Protein AF-A0A8J2L4U0-F1 (afdb_monomer_lite)

Structure (mmCIF, N/CA/C/O backbone):
data_AF-A0A8J2L4U0-F1
#
_entry.id   AF-A0A8J2L4U0-F1
#
loop_
_atom_site.group_PDB
_atom_site.id
_atom_site.type_symbol
_atom_site.label_atom_id
_atom_site.label_alt_id
_atom_site.label_comp_id
_atom_site.label_asym_id
_atom_site.label_entity_id
_atom_site.label_seq_id
_atom_site.pdbx_PDB_ins_code
_atom_site.Cartn_x
_atom_site.Cartn_y
_atom_site.Cartn_z
_atom_site.occupancy
_atom_site.B_iso_or_equiv
_atom_site.auth_seq_id
_atom_site.auth_comp_id
_atom_site.auth_asym_id
_atom_site.auth_atom_id
_atom_site.pdbx_PDB_model_num
ATOM 1 N N . GLY A 1 1 ? 12.980 10.243 11.362 1.00 53.59 1 GLY A N 1
ATOM 2 C CA . GLY A 1 1 ? 12.742 10.266 9.908 1.00 53.59 1 GLY A CA 1
ATOM 3 C C . GLY A 1 1 ? 11.278 9.992 9.631 1.00 53.59 1 GLY A C 1
ATOM 4 O O . GLY A 1 1 ? 10.708 9.168 10.339 1.00 53.59 1 GLY A O 1
ATOM 5 N N . ALA A 1 2 ? 10.698 10.686 8.652 1.00 70.56 2 ALA A N 1
ATOM 6 C CA . ALA A 1 2 ? 9.299 10.578 8.223 1.00 70.56 2 ALA A CA 1
ATOM 7 C C . ALA A 1 2 ? 9.189 9.925 6.823 1.00 70.56 2 ALA A C 1
ATOM 9 O O . ALA A 1 2 ? 10.188 9.426 6.291 1.00 70.56 2 ALA A O 1
ATOM 10 N N . GLY A 1 3 ? 7.989 9.905 6.233 1.00 78.38 3 GLY A N 1
ATOM 11 C CA . GLY A 1 3 ? 7.747 9.362 4.890 1.00 78.38 3 GLY A CA 1
ATOM 12 C C . GLY A 1 3 ? 8.095 7.873 4.785 1.00 78.38 3 GLY A C 1
ATOM 13 O O . GLY A 1 3 ? 7.817 7.099 5.697 1.00 78.38 3 GLY A O 1
ATOM 14 N N . SER A 1 4 ? 8.776 7.461 3.711 1.00 69.12 4 SER A N 1
ATOM 15 C CA . SER A 1 4 ? 9.200 6.061 3.527 1.00 69.12 4 SER A CA 1
ATOM 16 C C . SER A 1 4 ? 10.113 5.552 4.648 1.00 69.12 4 SER A C 1
ATOM 18 O O . SER A 1 4 ? 10.064 4.375 4.983 1.00 69.12 4 SER A O 1
ATOM 20 N N . GLY A 1 5 ? 10.882 6.432 5.303 1.00 69.06 5 GLY A N 1
ATOM 21 C CA . GLY A 1 5 ? 11.717 6.079 6.457 1.00 69.06 5 GLY A CA 1
ATOM 22 C C . GLY A 1 5 ? 10.929 5.595 7.680 1.00 69.06 5 GLY A C 1
ATOM 23 O O . GLY A 1 5 ? 11.481 4.869 8.509 1.00 69.06 5 GLY A O 1
ATOM 24 N N . LEU A 1 6 ? 9.648 5.964 7.790 1.00 79.12 6 LEU A N 1
ATOM 25 C CA . LEU A 1 6 ? 8.764 5.495 8.856 1.00 79.12 6 LEU A CA 1
ATOM 26 C C . LEU A 1 6 ? 8.414 4.012 8.698 1.00 79.12 6 LEU A C 1
ATOM 28 O O . LEU A 1 6 ? 8.267 3.313 9.699 1.00 79.12 6 LEU A O 1
ATOM 32 N N . MET A 1 7 ? 8.339 3.519 7.460 1.00 71.31 7 MET A N 1
ATOM 33 C CA . MET A 1 7 ? 7.907 2.153 7.165 1.00 71.31 7 MET A CA 1
ATOM 34 C C . MET A 1 7 ? 8.850 1.092 7.762 1.00 71.31 7 MET A C 1
ATOM 36 O O . MET A 1 7 ? 8.392 0.042 8.196 1.00 71.31 7 MET A O 1
ATOM 40 N N . ASN A 1 8 ? 10.151 1.388 7.893 1.00 77.25 8 ASN A N 1
ATOM 41 C CA . ASN A 1 8 ? 11.112 0.493 8.558 1.00 77.25 8 ASN A CA 1
ATOM 42 C C . ASN A 1 8 ? 10.929 0.413 10.083 1.00 77.25 8 ASN A C 1
ATOM 44 O O . ASN A 1 8 ? 11.531 -0.433 10.738 1.00 77.25 8 ASN A O 1
ATOM 48 N N . ARG A 1 9 ? 10.129 1.301 10.682 1.00 85.25 9 ARG A N 1
ATOM 49 C CA . ARG A 1 9 ? 9.855 1.324 12.122 1.00 85.25 9 ARG A CA 1
ATOM 50 C C . ARG A 1 9 ? 8.424 0.865 12.368 1.00 85.25 9 ARG A C 1
ATOM 52 O O . ARG A 1 9 ? 7.596 1.660 12.806 1.00 85.25 9 ARG A O 1
ATOM 59 N N . LYS A 1 10 ? 8.156 -0.422 12.117 1.00 84.00 10 LYS A N 1
ATOM 60 C CA . LYS A 1 10 ? 6.813 -1.034 12.161 1.00 84.00 10 LYS A CA 1
ATOM 61 C C . LYS A 1 10 ? 5.978 -0.580 13.364 1.00 84.00 10 LYS A C 1
ATOM 63 O O . LYS A 1 10 ? 4.888 -0.065 13.167 1.00 84.00 10 LYS A O 1
ATOM 68 N N . LYS A 1 11 ? 6.519 -0.644 14.587 1.00 89.56 11 LYS A N 1
ATOM 69 C CA . LYS A 1 11 ? 5.809 -0.184 15.798 1.00 89.56 11 LYS A CA 1
ATOM 70 C C . LYS A 1 11 ? 5.388 1.291 15.720 1.00 89.56 11 LYS A C 1
ATOM 72 O O . LYS A 1 11 ? 4.242 1.608 15.998 1.00 89.56 11 LYS A O 1
ATOM 77 N N . LYS A 1 12 ? 6.284 2.189 15.287 1.00 91.38 12 LYS A N 1
ATOM 78 C CA . LYS A 1 12 ? 5.972 3.625 15.153 1.00 91.38 12 LYS A CA 1
ATOM 79 C C . LYS A 1 12 ? 4.930 3.886 14.067 1.00 91.38 12 LYS A C 1
ATOM 81 O O . LYS A 1 12 ? 4.046 4.709 14.273 1.00 91.38 12 LYS A O 1
ATOM 86 N N . PHE A 1 13 ? 5.032 3.187 12.937 1.00 91.88 13 PHE A N 1
ATOM 87 C CA . PHE A 1 13 ? 4.027 3.245 11.876 1.00 91.88 13 PHE A CA 1
ATOM 88 C C . PHE A 1 13 ? 2.651 2.813 12.399 1.00 91.88 13 PHE A C 1
ATOM 90 O O . PHE A 1 13 ? 1.674 3.537 12.237 1.00 91.88 13 PHE A O 1
ATOM 97 N N . GLN A 1 14 ? 2.593 1.678 13.097 1.00 93.62 14 GLN A N 1
ATOM 98 C CA . GLN A 1 14 ? 1.354 1.138 13.650 1.00 93.62 14 GLN A CA 1
ATOM 99 C C . GLN A 1 14 ? 0.717 2.074 14.680 1.00 93.62 14 GLN A C 1
ATOM 101 O O . GLN A 1 14 ? -0.489 2.305 14.627 1.00 93.62 14 GLN A O 1
ATOM 106 N N . THR A 1 15 ? 1.515 2.647 15.586 1.00 95.56 15 THR A N 1
ATOM 107 C CA . THR A 1 15 ? 1.031 3.648 16.545 1.00 95.56 15 THR A CA 1
ATOM 108 C C . THR A 1 15 ? 0.456 4.865 15.827 1.00 95.56 15 THR A C 1
ATOM 110 O O . THR A 1 15 ? -0.667 5.250 16.123 1.00 95.56 15 THR A O 1
ATOM 113 N N . MET A 1 16 ? 1.172 5.429 14.845 1.00 95.25 16 MET A N 1
ATOM 114 C CA . MET A 1 16 ? 0.684 6.585 14.085 1.00 95.25 16 MET A CA 1
ATOM 115 C C . MET A 1 16 ? -0.655 6.292 13.411 1.00 95.25 16 MET A C 1
ATOM 117 O O . MET A 1 16 ? -1.587 7.072 13.564 1.00 95.25 16 MET A O 1
ATOM 121 N N . VAL A 1 17 ? -0.754 5.186 12.671 1.00 96.31 17 VAL A N 1
ATOM 122 C CA . VAL A 1 17 ? -1.977 4.837 11.936 1.00 96.31 17 VAL A CA 1
ATOM 123 C C . VAL A 1 17 ? -3.159 4.690 12.891 1.00 96.31 17 VAL A C 1
ATOM 125 O O . VAL A 1 17 ? -4.215 5.254 12.621 1.00 96.31 17 VAL A O 1
ATOM 128 N N . LYS A 1 18 ? -2.984 4.015 14.035 1.00 97.25 18 LYS A N 1
ATOM 129 C CA . LYS A 1 18 ? -4.049 3.878 15.042 1.00 97.25 18 LYS A CA 1
ATOM 130 C C . LYS A 1 18 ? -4.475 5.226 15.617 1.00 97.25 18 LYS A C 1
ATOM 132 O O . LYS A 1 18 ? -5.665 5.520 15.664 1.00 97.25 18 LYS A O 1
ATOM 137 N N . THR A 1 19 ? -3.512 6.050 16.029 1.00 97.44 19 THR A N 1
ATOM 138 C CA . THR A 1 19 ? -3.794 7.369 16.608 1.00 97.44 19 THR A CA 1
ATOM 139 C C . THR A 1 19 ? -4.499 8.277 15.604 1.00 97.44 19 THR A C 1
ATOM 141 O O . THR A 1 19 ? -5.509 8.886 15.943 1.00 97.44 19 THR A O 1
ATOM 144 N N . MET A 1 20 ? -4.012 8.331 14.362 1.00 97.62 20 MET A N 1
ATOM 145 C CA . MET A 1 20 ? -4.602 9.167 13.317 1.00 97.62 20 MET A CA 1
ATOM 146 C C . MET A 1 20 ? -5.990 8.687 12.917 1.00 97.62 20 MET A C 1
ATOM 148 O O . MET A 1 20 ? -6.883 9.511 12.770 1.00 97.62 20 MET A O 1
ATOM 152 N N . THR A 1 21 ? -6.196 7.375 12.788 1.00 97.38 21 THR A N 1
ATOM 153 C CA . THR A 1 21 ? -7.515 6.842 12.429 1.00 97.38 21 THR A CA 1
ATOM 154 C C . THR A 1 21 ? -8.543 7.135 13.520 1.00 97.38 21 THR A C 1
ATOM 156 O O . THR A 1 21 ? -9.636 7.596 13.212 1.00 97.38 21 THR A O 1
ATOM 159 N N . SER A 1 22 ? -8.175 6.970 14.796 1.00 97.31 22 SER A N 1
ATOM 160 C CA . SER A 1 22 ? -9.046 7.318 15.928 1.00 97.31 22 SER A CA 1
ATOM 161 C C . SER A 1 22 ? -9.386 8.813 15.960 1.00 97.31 22 SER A C 1
ATOM 163 O O . SER A 1 22 ? -10.555 9.191 16.019 1.00 97.31 22 SER A O 1
ATOM 165 N N . TYR A 1 23 ? -8.372 9.676 15.840 1.00 98.00 23 TYR A N 1
ATOM 166 C CA . TYR A 1 23 ? -8.571 11.124 15.860 1.00 98.00 23 TYR A CA 1
ATOM 167 C C . TYR A 1 23 ? -9.434 11.604 14.688 1.00 98.00 23 TYR A C 1
ATOM 169 O O . TYR A 1 23 ? -10.422 12.302 14.895 1.00 98.00 23 TYR A O 1
ATOM 177 N N . MET A 1 24 ? -9.116 11.188 13.462 1.00 98.00 24 MET A N 1
ATOM 178 C CA . MET A 1 24 ? -9.889 11.565 12.276 1.00 98.00 24 MET A CA 1
ATOM 179 C C . MET A 1 24 ? -11.314 11.002 12.326 1.00 98.00 24 MET A C 1
ATOM 181 O O . MET A 1 24 ? -12.258 11.710 11.977 1.00 98.00 24 MET A O 1
ATOM 185 N N . GLY A 1 25 ? -11.481 9.787 12.860 1.00 96.50 25 GLY A N 1
ATOM 186 C CA . GLY A 1 25 ? -12.782 9.183 13.136 1.00 96.50 25 GLY A CA 1
ATOM 187 C C . GLY A 1 25 ? -13.630 10.016 14.100 1.00 96.50 25 GLY A C 1
ATOM 188 O O . GLY A 1 25 ? -14.797 10.261 13.810 1.00 96.50 25 GLY A O 1
ATOM 189 N N . SER A 1 26 ? -13.043 10.549 15.180 1.00 97.25 26 SER A N 1
ATOM 190 C CA . SER A 1 26 ? -13.752 11.458 16.103 1.00 97.25 26 SER A CA 1
ATOM 191 C C . SER A 1 26 ? -14.200 12.773 15.453 1.00 97.25 26 SER A C 1
ATOM 193 O O . SER A 1 26 ? -15.127 13.417 15.934 1.00 97.25 26 SER A O 1
ATOM 195 N N . LEU A 1 27 ? -13.568 13.155 14.340 1.00 97.06 27 LEU A N 1
ATOM 196 C CA . LEU A 1 27 ? -13.929 14.322 13.538 1.00 97.06 27 LEU A CA 1
ATOM 197 C C . LEU A 1 27 ? -14.857 13.975 12.362 1.00 97.06 27 LEU A C 1
ATOM 199 O O . LEU A 1 27 ? -15.176 14.863 11.572 1.00 97.06 27 LEU A O 1
ATOM 203 N N . GLY A 1 28 ? -15.238 12.703 12.194 1.00 95.69 28 GLY A N 1
ATOM 204 C CA . GLY A 1 28 ? -16.017 12.226 11.049 1.00 95.69 28 GLY A CA 1
ATOM 205 C C . GLY A 1 28 ? -15.300 12.378 9.7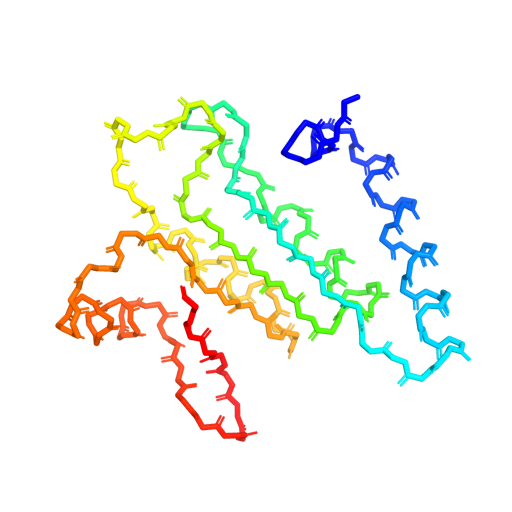02 1.00 95.69 28 GLY A C 1
ATOM 206 O O . GLY A 1 28 ? -15.953 12.472 8.665 1.00 95.69 28 GLY A O 1
ATOM 207 N N . LYS A 1 29 ? -13.962 12.449 9.693 1.00 96.19 29 LYS A N 1
ATOM 208 C CA . LYS A 1 29 ? -13.151 12.656 8.483 1.00 96.19 29 LYS A CA 1
ATOM 209 C C . LYS A 1 29 ? -12.396 11.378 8.100 1.00 96.19 29 LYS A C 1
ATOM 211 O O . LYS A 1 29 ? -11.884 10.695 8.987 1.00 96.19 29 LYS A O 1
ATOM 216 N N . PRO A 1 30 ? -12.252 11.063 6.799 1.00 95.88 30 PRO A N 1
ATOM 217 C CA . PRO A 1 30 ? -11.479 9.906 6.366 1.00 95.88 30 PRO A CA 1
ATOM 218 C C . PRO A 1 30 ? -9.981 10.122 6.597 1.00 95.88 30 PRO A C 1
ATOM 220 O O . PRO A 1 30 ? -9.462 11.234 6.464 1.00 95.88 30 PRO A O 1
ATOM 223 N N . PHE A 1 31 ? -9.270 9.037 6.892 1.00 97.25 31 PHE A N 1
ATOM 224 C CA . PHE A 1 31 ? -7.813 9.022 6.983 1.00 97.25 31 PHE A CA 1
ATOM 225 C C . PHE A 1 31 ? -7.244 8.081 5.925 1.00 97.25 31 PHE A C 1
ATOM 227 O O . PHE A 1 31 ? -7.657 6.928 5.830 1.00 97.25 31 PHE A O 1
ATOM 234 N N . THR A 1 32 ? -6.289 8.562 5.129 1.00 96.19 32 THR A N 1
ATOM 235 C CA . THR A 1 32 ? -5.679 7.793 4.038 1.00 96.19 32 THR A CA 1
ATOM 236 C C . THR A 1 32 ? -4.166 7.693 4.217 1.00 96.19 32 THR A C 1
ATOM 238 O O . THR A 1 32 ? -3.540 8.528 4.873 1.00 96.19 32 THR A O 1
ATOM 241 N N . VAL A 1 33 ? -3.555 6.651 3.649 1.00 95.88 33 VAL A N 1
ATOM 242 C CA . VAL A 1 33 ? -2.114 6.392 3.776 1.00 95.88 33 VAL A CA 1
ATOM 243 C C . VAL A 1 33 ? -1.471 6.258 2.404 1.00 95.88 33 VAL A C 1
ATOM 245 O O . VAL A 1 33 ? -1.777 5.340 1.654 1.00 95.88 33 VAL A O 1
ATOM 248 N N . LYS A 1 34 ? -0.490 7.111 2.097 1.00 94.75 34 LYS A N 1
ATOM 249 C CA . LYS A 1 34 ? 0.362 6.952 0.911 1.00 94.75 34 LYS A CA 1
ATOM 250 C C . LYS A 1 34 ? 1.694 6.307 1.281 1.00 94.75 34 LYS A C 1
ATOM 252 O O . LYS A 1 34 ? 2.393 6.792 2.171 1.00 94.75 34 LYS A O 1
ATOM 257 N N . MET A 1 35 ? 2.087 5.255 0.566 1.00 94.06 35 MET A N 1
ATOM 258 C CA . MET A 1 35 ? 3.358 4.558 0.781 1.00 94.06 35 MET A CA 1
ATOM 259 C C . MET A 1 35 ? 4.047 4.139 -0.526 1.00 94.06 35 MET A C 1
ATOM 261 O O . MET A 1 35 ? 3.512 4.295 -1.621 1.00 94.06 35 MET A O 1
ATOM 265 N N . ARG A 1 36 ? 5.289 3.665 -0.403 1.00 94.75 36 ARG A N 1
ATOM 266 C CA . ARG A 1 36 ? 6.099 3.058 -1.474 1.00 94.75 36 ARG A CA 1
ATOM 267 C C . ARG A 1 36 ? 6.154 1.546 -1.263 1.00 94.75 36 ARG A C 1
ATOM 269 O O . ARG A 1 36 ? 5.867 1.092 -0.161 1.00 94.75 36 ARG A O 1
ATOM 276 N N . THR A 1 37 ? 6.573 0.764 -2.256 1.00 94.19 37 THR A N 1
ATOM 277 C CA . THR A 1 37 ? 6.657 -0.706 -2.108 1.00 94.19 37 THR A CA 1
ATOM 278 C C . THR A 1 37 ? 7.638 -1.152 -1.018 1.00 94.19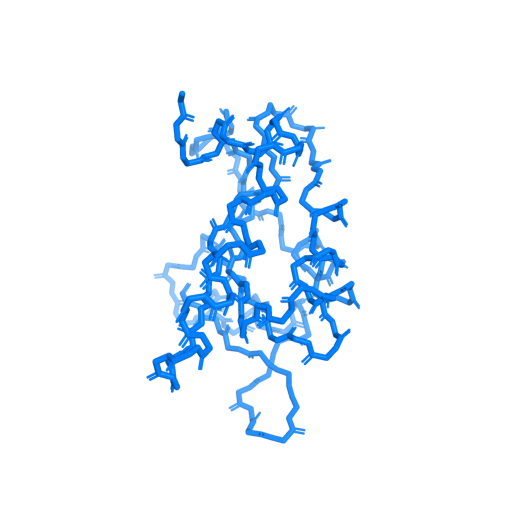 37 THR A C 1
ATOM 280 O O . THR A 1 37 ? 7.433 -2.186 -0.379 1.00 94.19 37 THR A O 1
ATOM 283 N N . GLY A 1 38 ? 8.673 -0.349 -0.762 1.00 92.69 38 GLY A N 1
ATOM 284 C CA . GLY A 1 38 ? 9.682 -0.564 0.270 1.00 92.69 38 GLY A CA 1
ATOM 285 C C . GLY A 1 38 ? 10.691 0.584 0.344 1.00 92.69 38 GLY A C 1
ATOM 286 O O . GLY A 1 38 ? 10.492 1.653 -0.242 1.00 92.69 38 GLY A O 1
ATOM 287 N N . ILE A 1 39 ? 11.801 0.373 1.058 1.00 87.81 39 ILE A N 1
ATOM 288 C CA . ILE A 1 39 ? 12.898 1.354 1.143 1.00 87.81 39 ILE A CA 1
ATOM 289 C C . ILE A 1 39 ? 14.029 0.978 0.194 1.00 87.81 39 ILE A C 1
ATOM 291 O O . ILE A 1 39 ? 14.328 1.754 -0.705 1.00 87.81 39 ILE A O 1
ATOM 295 N N . LYS A 1 40 ? 14.625 -0.202 0.375 1.00 86.94 40 LYS A N 1
ATOM 296 C CA . LYS A 1 40 ? 15.781 -0.646 -0.410 1.00 86.94 40 LYS A CA 1
ATOM 297 C C . LYS A 1 40 ? 15.358 -1.201 -1.764 1.00 86.94 40 LYS A C 1
ATOM 299 O O . LYS A 1 40 ? 14.261 -1.740 -1.885 1.00 86.94 40 LYS A O 1
ATOM 304 N N . ILE A 1 41 ? 16.230 -1.080 -2.765 1.00 83.81 41 ILE A N 1
ATOM 305 C CA . ILE A 1 41 ? 16.053 -1.714 -4.081 1.00 83.81 41 ILE A CA 1
ATOM 306 C C . ILE A 1 41 ? 15.788 -3.213 -3.888 1.00 83.81 41 ILE A C 1
ATOM 308 O O . ILE A 1 41 ? 16.419 -3.848 -3.043 1.00 83.81 41 ILE A O 1
ATOM 312 N N . ASP A 1 42 ? 14.804 -3.730 -4.625 1.00 80.88 42 ASP A N 1
ATOM 313 C CA . ASP A 1 42 ? 14.394 -5.140 -4.655 1.00 80.88 42 ASP A CA 1
ATOM 314 C C . ASP A 1 42 ? 14.010 -5.733 -3.277 1.00 80.88 42 ASP A C 1
ATOM 316 O O . ASP A 1 42 ? 13.979 -6.945 -3.084 1.00 80.88 42 ASP A O 1
ATOM 320 N N . LYS A 1 43 ? 13.668 -4.875 -2.300 1.00 89.94 43 LYS A N 1
ATOM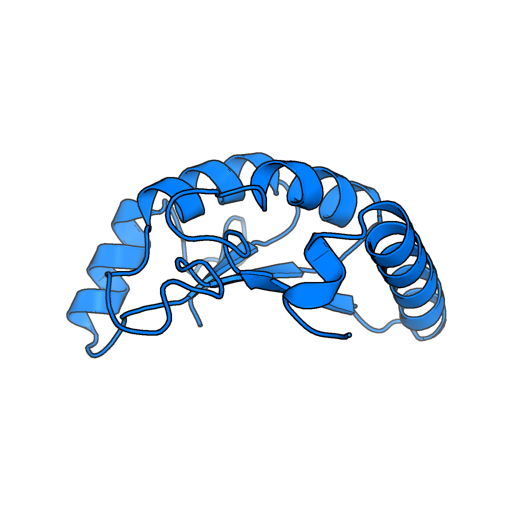 321 C CA . LYS A 1 43 ? 13.147 -5.267 -0.978 1.00 89.94 43 LYS A CA 1
ATOM 322 C C . LYS A 1 43 ? 11.785 -4.636 -0.718 1.00 89.94 43 LYS A C 1
ATOM 324 O O . LYS A 1 43 ? 11.657 -3.656 0.025 1.00 89.94 43 LYS A O 1
ATOM 329 N N . ASN A 1 44 ? 10.769 -5.216 -1.343 1.00 91.81 44 ASN A N 1
ATOM 330 C CA . ASN A 1 44 ? 9.377 -4.843 -1.138 1.00 91.81 44 ASN A CA 1
ATOM 331 C C . ASN A 1 44 ? 8.856 -5.396 0.197 1.00 91.81 44 ASN A C 1
ATOM 333 O O . ASN A 1 44 ? 9.107 -6.547 0.537 1.00 91.81 44 ASN A O 1
ATOM 337 N N . PHE A 1 45 ? 8.118 -4.587 0.955 1.00 93.38 45 PHE A N 1
ATOM 338 C CA . PHE A 1 45 ? 7.490 -5.027 2.207 1.00 93.38 45 PHE A CA 1
ATOM 339 C C . PHE A 1 45 ? 6.148 -4.348 2.516 1.00 93.38 45 PHE A C 1
ATOM 341 O O . PHE A 1 45 ? 5.566 -4.612 3.568 1.00 93.38 45 PHE A O 1
ATOM 348 N N . ALA A 1 46 ? 5.623 -3.504 1.618 1.00 95.12 46 ALA A N 1
ATOM 349 C CA . ALA A 1 46 ? 4.297 -2.893 1.773 1.00 95.12 46 ALA A CA 1
ATOM 350 C C . ALA A 1 46 ? 3.176 -3.922 2.039 1.00 95.12 46 ALA A C 1
ATOM 352 O O . ALA A 1 46 ? 2.307 -3.657 2.867 1.00 95.12 46 ALA A O 1
ATOM 353 N N . HIS A 1 47 ? 3.256 -5.122 1.449 1.00 95.94 47 HIS A N 1
ATOM 354 C CA . HIS A 1 47 ? 2.331 -6.238 1.680 1.00 95.94 47 HIS A CA 1
ATOM 355 C C . HIS A 1 47 ? 2.203 -6.618 3.167 1.00 95.94 47 HIS A C 1
ATOM 357 O O . HIS A 1 47 ? 1.150 -7.055 3.611 1.00 95.94 47 HIS A O 1
ATOM 363 N N . THR A 1 48 ? 3.246 -6.390 3.973 1.00 95.19 48 THR A N 1
ATOM 364 C CA . THR A 1 48 ? 3.231 -6.670 5.422 1.00 95.19 48 THR A CA 1
ATOM 365 C C . THR A 1 48 ? 2.518 -5.600 6.257 1.00 95.19 48 THR A C 1
ATOM 367 O O . THR A 1 48 ? 2.261 -5.819 7.444 1.00 95.19 48 THR A O 1
ATOM 370 N N . LEU A 1 49 ? 2.256 -4.423 5.677 1.00 95.50 49 LEU A N 1
ATOM 371 C CA . LEU A 1 49 ? 1.654 -3.268 6.352 1.00 95.50 49 LEU A CA 1
ATOM 372 C C . LEU A 1 49 ? 0.213 -3.010 5.904 1.00 95.50 49 LEU A C 1
ATOM 374 O O . LEU A 1 49 ? -0.570 -2.488 6.692 1.00 95.50 49 LEU A O 1
ATOM 378 N N . ILE A 1 50 ? -0.138 -3.377 4.672 1.00 96.19 50 ILE A N 1
ATOM 379 C CA . ILE A 1 50 ? -1.463 -3.130 4.089 1.00 96.19 50 ILE A CA 1
ATOM 380 C C . ILE A 1 50 ? -2.606 -3.773 4.893 1.00 96.19 50 ILE A C 1
ATOM 382 O O . ILE A 1 50 ? -3.524 -3.029 5.244 1.00 96.19 50 ILE A O 1
ATOM 386 N N . PRO A 1 51 ? -2.547 -5.066 5.287 1.00 97.06 51 PRO A N 1
ATOM 387 C CA . PRO A 1 51 ? -3.604 -5.666 6.105 1.00 97.06 51 PRO A CA 1
ATOM 388 C C . PRO A 1 51 ? -3.803 -4.919 7.423 1.00 97.06 51 PRO A C 1
ATOM 390 O O . PRO A 1 51 ? -4.921 -4.651 7.838 1.00 97.06 51 PRO A O 1
ATOM 393 N N . PHE A 1 52 ? -2.707 -4.471 8.041 1.00 97.12 52 PHE A N 1
ATOM 394 C CA . PHE A 1 52 ? -2.786 -3.682 9.263 1.00 97.12 52 PHE A CA 1
ATOM 395 C C . PHE A 1 52 ? -3.472 -2.324 9.044 1.00 97.12 52 PHE A C 1
ATOM 397 O O . PHE A 1 52 ? -4.216 -1.882 9.917 1.00 97.12 52 PHE A O 1
ATOM 404 N N . CYS A 1 53 ? -3.223 -1.643 7.919 1.00 97.06 53 CYS A N 1
ATOM 405 C CA . CYS A 1 53 ? -3.922 -0.399 7.584 1.00 97.06 53 CYS A CA 1
ATOM 406 C C . CYS A 1 53 ? -5.430 -0.632 7.452 1.00 97.06 53 CYS A C 1
ATOM 408 O O . CYS A 1 53 ? -6.195 0.090 8.090 1.00 97.06 53 CYS A O 1
ATOM 410 N N . ARG A 1 54 ? -5.828 -1.667 6.701 1.00 96.69 54 ARG A N 1
ATOM 411 C CA . ARG A 1 54 ? -7.227 -2.087 6.555 1.00 96.69 54 ARG A CA 1
ATOM 412 C C . ARG A 1 54 ? -7.868 -2.344 7.916 1.00 96.69 54 ARG A C 1
ATOM 414 O O . ARG A 1 54 ? -8.852 -1.701 8.264 1.00 96.69 54 ARG A O 1
ATOM 421 N N . ASP A 1 55 ? -7.259 -3.217 8.714 1.00 97.50 55 ASP A N 1
ATOM 422 C CA . ASP A 1 55 ? -7.796 -3.637 10.013 1.00 97.50 55 ASP A CA 1
ATOM 423 C C . ASP A 1 55 ? -7.820 -2.487 11.037 1.00 97.50 55 ASP A C 1
ATOM 425 O O . ASP A 1 55 ? -8.559 -2.531 12.016 1.00 97.50 55 ASP A O 1
ATOM 429 N N . SER A 1 56 ? -7.014 -1.441 10.824 1.00 97.12 56 SER A N 1
ATOM 430 C CA . SER A 1 56 ? -7.002 -0.247 11.676 1.00 97.12 56 SER A CA 1
ATOM 431 C C . SER A 1 56 ? -8.068 0.784 11.303 1.00 97.12 56 SER A C 1
ATOM 433 O O . SER A 1 56 ? -8.173 1.779 12.014 1.00 97.12 56 SER A O 1
ATOM 435 N N . GLY A 1 57 ? -8.830 0.578 10.222 1.00 96.25 57 GLY A N 1
ATOM 436 C CA . GLY A 1 57 ? -9.876 1.499 9.762 1.00 96.25 57 GLY A CA 1
ATOM 437 C C . GLY A 1 57 ? -9.378 2.629 8.855 1.00 96.25 57 GLY A C 1
ATOM 438 O O . GLY A 1 57 ? -10.057 3.646 8.716 1.00 96.25 57 GLY A O 1
ATOM 439 N N . VAL A 1 58 ? -8.192 2.487 8.250 1.00 97.62 58 VAL A N 1
ATOM 440 C CA . VAL A 1 58 ? -7.737 3.422 7.211 1.00 97.62 58 VAL A CA 1
ATOM 441 C C . VAL A 1 58 ? -8.754 3.405 6.070 1.00 97.62 58 VAL A C 1
ATOM 443 O O . VAL A 1 58 ? -9.176 2.347 5.618 1.00 97.62 58 VAL A O 1
ATOM 446 N N . SER A 1 59 ? -9.157 4.580 5.596 1.00 96.56 59 SER A N 1
ATOM 447 C CA . SER A 1 59 ? -10.196 4.701 4.574 1.00 96.56 59 SER A CA 1
ATOM 448 C C . SER A 1 59 ? -9.689 4.340 3.180 1.00 96.56 59 SER A C 1
ATOM 450 O O . SER A 1 59 ? -10.476 3.911 2.348 1.00 96.56 59 SER A O 1
ATOM 452 N N . MET A 1 60 ? -8.395 4.554 2.907 1.00 95.56 60 MET A N 1
ATOM 453 C CA . MET A 1 60 ? -7.760 4.240 1.623 1.00 95.56 60 MET A CA 1
ATOM 454 C C . MET A 1 60 ? -6.231 4.212 1.731 1.00 95.56 60 MET A C 1
ATOM 456 O O . MET A 1 60 ? -5.633 5.022 2.447 1.00 95.56 60 MET A O 1
ATOM 460 N N . VAL A 1 61 ? -5.581 3.350 0.951 1.00 95.31 61 VAL A N 1
ATOM 461 C CA . VAL A 1 61 ? -4.131 3.356 0.727 1.00 95.31 61 VAL A CA 1
ATOM 462 C C . VAL A 1 61 ? -3.807 3.839 -0.689 1.00 95.31 61 VAL A C 1
ATOM 464 O O . VAL A 1 61 ? -4.529 3.569 -1.633 1.00 95.31 61 VAL A O 1
ATOM 467 N N . THR A 1 62 ? -2.690 4.534 -0.878 1.00 95.44 62 THR A N 1
ATOM 468 C CA . THR A 1 62 ? -2.097 4.771 -2.202 1.00 95.44 62 THR A CA 1
ATOM 469 C C . THR A 1 62 ? -0.695 4.179 -2.219 1.00 95.44 62 THR A C 1
ATOM 471 O O . THR A 1 62 ? 0.148 4.551 -1.397 1.00 95.44 62 THR A O 1
ATOM 474 N N . LEU A 1 63 ? -0.422 3.271 -3.153 1.00 94.62 63 LEU A N 1
ATOM 475 C CA . LEU A 1 63 ? 0.851 2.574 -3.273 1.00 94.62 63 LEU A CA 1
ATOM 476 C C . LEU A 1 63 ? 1.597 3.032 -4.524 1.00 94.62 63 LEU A C 1
ATOM 478 O O . LEU A 1 63 ? 1.189 2.774 -5.652 1.00 94.62 63 LEU A O 1
ATOM 482 N N . HIS A 1 64 ? 2.738 3.680 -4.315 1.00 94.44 64 HIS A N 1
ATOM 483 C CA . HIS A 1 64 ? 3.665 3.966 -5.397 1.00 94.44 64 HIS A CA 1
ATOM 484 C C . HIS A 1 64 ? 4.512 2.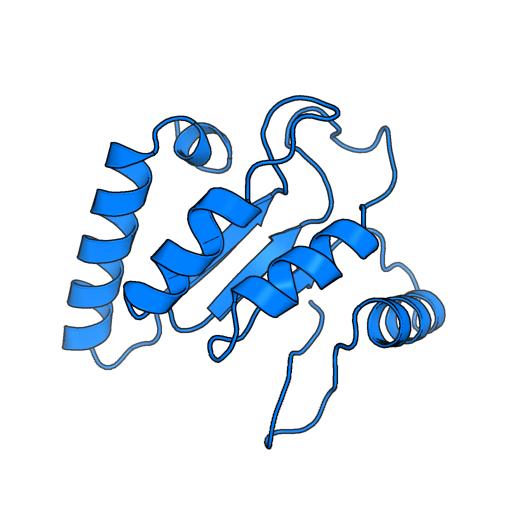725 -5.703 1.00 94.44 64 HIS A C 1
ATOM 486 O O . HIS A 1 64 ? 5.202 2.239 -4.802 1.00 94.44 64 HIS A O 1
ATOM 492 N N . GLY A 1 65 ? 4.514 2.263 -6.957 1.00 93.56 65 GLY A N 1
ATOM 493 C CA . GLY A 1 65 ? 5.111 0.993 -7.408 1.00 93.56 65 GLY A CA 1
ATOM 494 C C . GLY A 1 65 ? 6.640 0.900 -7.359 1.00 93.56 65 GLY A C 1
ATOM 495 O O . GLY A 1 65 ? 7.216 -0.050 -7.878 1.00 93.56 65 GLY A O 1
ATOM 496 N N . ARG A 1 66 ? 7.317 1.865 -6.730 1.00 94.00 66 ARG A N 1
ATOM 497 C CA . ARG A 1 66 ? 8.772 1.871 -6.538 1.00 94.00 66 ARG A CA 1
ATOM 498 C C . ARG A 1 66 ? 9.134 1.917 -5.065 1.00 94.00 66 ARG A C 1
ATOM 500 O O . ARG A 1 66 ? 8.464 2.570 -4.261 1.00 94.00 66 ARG A O 1
ATOM 507 N N . THR A 1 67 ? 10.275 1.333 -4.728 1.00 93.31 67 THR A N 1
ATOM 508 C CA . THR A 1 67 ? 10.933 1.518 -3.438 1.00 93.31 67 THR A CA 1
ATOM 509 C C . THR A 1 67 ? 11.491 2.939 -3.334 1.00 93.31 67 THR A C 1
ATOM 511 O O . THR A 1 67 ? 11.500 3.712 -4.299 1.00 93.31 67 THR A O 1
ATOM 514 N N . LYS A 1 68 ? 11.917 3.353 -2.139 1.00 89.88 68 LYS A N 1
ATOM 515 C CA . LYS A 1 68 ? 12.567 4.659 -1.950 1.00 89.88 68 LYS A CA 1
ATOM 516 C C . LYS A 1 68 ? 13.856 4.763 -2.775 1.00 89.88 68 LYS A C 1
ATOM 518 O O . LYS A 1 68 ? 14.049 5.752 -3.481 1.00 89.88 68 LYS A O 1
ATOM 523 N N . ASP A 1 69 ? 14.716 3.757 -2.674 1.00 88.94 69 ASP A N 1
ATOM 524 C CA . ASP A 1 69 ? 16.068 3.777 -3.234 1.00 88.94 69 ASP A CA 1
ATOM 525 C C . ASP A 1 69 ? 16.065 3.578 -4.756 1.00 88.94 69 ASP A C 1
ATOM 527 O O . ASP A 1 69 ? 16.966 4.067 -5.429 1.00 88.94 69 ASP A O 1
ATOM 531 N N . GLN A 1 70 ? 15.010 2.968 -5.316 1.00 84.62 70 GLN A N 1
ATOM 532 C CA . GLN A 1 70 ? 14.801 2.890 -6.767 1.00 84.62 70 GLN A CA 1
ATOM 533 C C . GLN A 1 70 ? 14.651 4.259 -7.443 1.00 84.62 70 GLN A C 1
ATOM 535 O O . GLN A 1 70 ? 14.814 4.324 -8.654 1.00 84.62 70 GLN A O 1
ATOM 540 N N . ARG A 1 71 ? 14.331 5.344 -6.718 1.00 79.56 71 ARG A N 1
ATOM 541 C CA . ARG A 1 71 ? 14.158 6.703 -7.279 1.00 79.56 71 ARG A CA 1
ATOM 542 C C . ARG A 1 71 ? 13.452 6.686 -8.651 1.00 79.56 71 ARG A C 1
ATOM 544 O O . ARG A 1 71 ? 12.247 6.440 -8.679 1.00 79.56 71 ARG A O 1
ATOM 551 N N . TYR A 1 72 ? 14.196 6.912 -9.740 1.00 73.12 72 TYR A N 1
ATOM 552 C CA . TYR A 1 72 ? 13.747 6.870 -11.141 1.00 73.12 72 TYR A CA 1
ATOM 553 C C . TYR A 1 72 ? 14.573 5.900 -12.012 1.00 73.12 72 TYR A C 1
ATOM 555 O O . TYR A 1 72 ? 14.548 6.004 -13.229 1.00 73.12 72 TYR A O 1
ATOM 563 N N . ILE A 1 73 ? 15.343 4.988 -11.408 1.00 78.62 73 ILE A N 1
ATOM 564 C CA . ILE A 1 73 ? 16.254 4.083 -12.140 1.00 78.62 73 ILE A CA 1
ATOM 565 C C . ILE A 1 73 ? 15.589 2.777 -12.607 1.00 78.62 73 ILE A C 1
ATOM 567 O O . ILE A 1 73 ? 16.185 2.029 -13.372 1.00 78.62 73 ILE A O 1
ATOM 571 N N . LYS A 1 74 ? 14.379 2.474 -12.124 1.00 82.00 74 LYS A N 1
ATOM 572 C CA . LYS A 1 74 ? 13.566 1.319 -12.534 1.00 82.00 74 LYS A CA 1
ATOM 573 C C . LYS A 1 74 ? 12.105 1.752 -12.674 1.00 82.00 74 LYS A C 1
ATOM 575 O O . LYS A 1 74 ? 11.690 2.687 -11.986 1.00 82.00 74 LYS A O 1
ATOM 580 N N . PHE A 1 75 ? 11.346 1.039 -13.501 1.00 89.75 75 PHE A N 1
ATOM 581 C CA . PHE A 1 75 ? 9.901 1.223 -13.634 1.00 89.75 75 PHE A CA 1
ATOM 582 C C . PHE A 1 75 ? 9.135 0.774 -12.380 1.00 89.75 75 PHE A C 1
ATOM 584 O O . PHE A 1 75 ? 9.609 -0.048 -11.587 1.00 89.75 75 PHE A O 1
ATOM 591 N N . ALA A 1 76 ? 7.939 1.324 -12.203 1.00 91.81 76 ALA A N 1
ATOM 592 C CA . ALA A 1 76 ? 6.973 0.950 -11.191 1.00 91.81 76 ALA A CA 1
ATOM 593 C C . ALA A 1 76 ? 6.512 -0.498 -11.400 1.00 91.81 76 ALA A C 1
ATOM 595 O O . ALA A 1 76 ? 6.103 -0.899 -12.487 1.00 91.81 76 ALA A O 1
ATOM 596 N N . ASN A 1 77 ? 6.563 -1.283 -10.327 1.00 93.12 77 ASN A N 1
ATOM 597 C CA . ASN A 1 77 ? 6.136 -2.670 -10.323 1.00 93.12 77 ASN A CA 1
ATOM 598 C C . ASN A 1 77 ? 4.617 -2.752 -10.097 1.00 93.12 77 ASN A C 1
ATOM 600 O O . ASN A 1 77 ? 4.148 -2.736 -8.956 1.00 93.12 77 ASN A O 1
ATOM 604 N N . TRP A 1 78 ? 3.867 -2.817 -11.197 1.00 92.06 78 TRP A N 1
ATOM 605 C CA . TRP A 1 78 ? 2.405 -2.906 -11.195 1.00 92.06 78 TRP A CA 1
ATOM 606 C C . TRP A 1 78 ? 1.871 -4.291 -10.808 1.00 92.06 78 TRP A C 1
ATOM 608 O O . TRP A 1 78 ? 0.806 -4.366 -10.199 1.00 92.06 78 TRP A O 1
ATOM 618 N N . ASP A 1 79 ? 2.633 -5.365 -11.034 1.00 92.94 79 ASP A N 1
ATOM 619 C CA . ASP A 1 79 ? 2.291 -6.702 -10.527 1.00 92.94 79 ASP A CA 1
ATOM 620 C C . ASP A 1 79 ? 2.261 -6.721 -8.997 1.00 92.94 79 ASP A C 1
ATOM 622 O O . ASP A 1 79 ? 1.308 -7.183 -8.381 1.00 92.94 79 ASP A O 1
ATOM 626 N N . TYR A 1 80 ? 3.262 -6.118 -8.361 1.00 94.06 80 TYR A N 1
ATOM 627 C CA . TYR A 1 80 ? 3.301 -6.016 -6.908 1.00 94.06 80 TYR A CA 1
ATOM 628 C C . TYR A 1 80 ? 2.199 -5.096 -6.357 1.00 94.06 80 TYR A C 1
ATOM 630 O O . TYR A 1 80 ? 1.718 -5.311 -5.242 1.00 94.06 80 TYR A O 1
ATOM 638 N N . ILE A 1 81 ? 1.782 -4.073 -7.119 1.00 94.06 81 ILE A N 1
ATOM 639 C CA . ILE A 1 81 ? 0.599 -3.269 -6.776 1.00 94.06 81 ILE A CA 1
ATOM 640 C C . ILE A 1 81 ? -0.654 -4.150 -6.788 1.00 94.06 81 ILE A C 1
ATOM 642 O O . ILE A 1 81 ? -1.411 -4.094 -5.822 1.00 94.06 81 ILE A O 1
ATOM 646 N N . ARG A 1 82 ? -0.843 -4.990 -7.814 1.00 92.88 82 ARG A N 1
ATOM 647 C CA . ARG A 1 82 ? -1.959 -5.946 -7.898 1.00 92.88 82 ARG A CA 1
ATOM 648 C C . ARG A 1 82 ? -1.979 -6.903 -6.703 1.00 92.88 82 ARG A C 1
ATOM 650 O O . ARG A 1 82 ? -3.023 -7.070 -6.080 1.00 92.88 82 ARG A O 1
ATOM 657 N N . ASP A 1 83 ? -0.838 -7.479 -6.337 1.00 94.31 83 ASP A N 1
ATOM 658 C CA . ASP A 1 83 ? -0.754 -8.405 -5.198 1.00 94.31 83 ASP A CA 1
ATOM 659 C C . ASP A 1 83 ? -1.099 -7.692 -3.877 1.00 94.31 83 ASP A C 1
ATOM 661 O O . ASP A 1 83 ? -1.835 -8.198 -3.031 1.00 94.31 83 ASP A O 1
ATOM 665 N N . CYS A 1 84 ? -0.609 -6.462 -3.708 1.00 94.81 84 CYS A N 1
ATOM 666 C CA . CYS A 1 84 ? -0.941 -5.611 -2.568 1.00 94.81 84 CYS A CA 1
ATOM 667 C C . CYS A 1 84 ? -2.425 -5.223 -2.523 1.00 94.81 84 CYS A C 1
ATOM 669 O O . CYS A 1 84 ? -2.985 -5.093 -1.435 1.00 94.81 84 CYS A O 1
ATOM 671 N N . ASN A 1 85 ? -3.049 -5.036 -3.684 1.00 92.12 85 ASN A N 1
ATOM 672 C CA . ASN A 1 85 ? -4.461 -4.707 -3.818 1.00 92.12 85 ASN A CA 1
ATOM 673 C C . ASN A 1 85 ? -5.351 -5.821 -3.251 1.00 92.12 85 ASN A C 1
ATOM 675 O O . ASN A 1 85 ? -6.234 -5.562 -2.441 1.00 92.12 85 ASN A O 1
ATOM 679 N N . GLN A 1 86 ? -5.036 -7.079 -3.575 1.00 92.88 86 GLN A N 1
ATOM 680 C CA . GLN A 1 86 ? -5.750 -8.247 -3.044 1.00 92.88 86 GLN A CA 1
ATOM 681 C C . GLN A 1 86 ? -5.698 -8.320 -1.509 1.00 92.88 86 GLN A C 1
ATOM 683 O O . GLN A 1 86 ? -6.656 -8.738 -0.866 1.00 92.88 86 GLN A O 1
ATOM 688 N N . LEU A 1 87 ? -4.591 -7.878 -0.904 1.00 95.50 87 LEU A N 1
ATOM 689 C CA . LEU A 1 87 ? -4.430 -7.825 0.553 1.00 95.50 87 LEU A CA 1
ATOM 690 C C . LEU A 1 87 ? -5.177 -6.653 1.211 1.00 95.50 87 LEU A C 1
ATOM 692 O O . LEU A 1 87 ? -5.363 -6.666 2.430 1.00 95.50 87 LEU A O 1
ATOM 696 N N . ALA A 1 88 ? -5.541 -5.626 0.440 1.00 94.94 88 ALA A N 1
ATOM 697 C CA . ALA A 1 88 ? -6.202 -4.424 0.940 1.00 94.94 88 ALA A CA 1
ATOM 698 C C . ALA A 1 88 ? -7.718 -4.602 1.090 1.00 94.94 88 ALA A C 1
ATOM 700 O O . ALA A 1 88 ? -8.303 -3.958 1.960 1.00 94.94 88 ALA A O 1
ATOM 701 N N . GLU A 1 89 ? -8.332 -5.499 0.313 1.00 91.19 89 GLU A N 1
ATOM 702 C CA . GLU A 1 89 ? -9.777 -5.754 0.324 1.00 91.19 89 GLU A CA 1
ATOM 703 C C . GLU A 1 89 ? -10.340 -5.947 1.749 1.00 91.19 89 GLU A C 1
ATOM 705 O O . GLU A 1 89 ? -9.767 -6.722 2.535 1.00 91.19 89 GLU A O 1
ATOM 710 N N . PRO A 1 90 ? -11.453 -5.265 2.106 1.00 93.38 90 PRO A N 1
ATOM 711 C CA . PRO A 1 90 ? -12.298 -4.403 1.257 1.00 93.38 90 PRO A CA 1
ATOM 712 C C . PRO A 1 90 ? -11.892 -2.912 1.205 1.00 93.38 90 PRO A C 1
ATOM 714 O O . PRO A 1 90 ? -12.616 -2.084 0.654 1.00 93.38 90 PRO A O 1
ATOM 717 N N . MET A 1 91 ? -10.773 -2.524 1.824 1.00 94.56 91 MET A N 1
ATOM 718 C CA . MET A 1 91 ? -10.307 -1.133 1.838 1.00 94.56 91 MET A CA 1
ATOM 719 C C . MET A 1 91 ? -9.689 -0.756 0.479 1.00 94.56 91 MET A C 1
ATOM 721 O O . MET A 1 91 ? -8.812 -1.471 -0.006 1.00 94.56 91 MET A O 1
ATOM 725 N N . PRO A 1 92 ? -10.030 0.412 -0.103 1.00 92.19 92 PRO A N 1
ATOM 726 C CA . PRO A 1 92 ? -9.462 0.842 -1.372 1.00 92.19 92 PRO A CA 1
ATOM 727 C C . PRO A 1 92 ? -7.933 1.086 -1.299 1.00 92.19 92 PRO A C 1
ATOM 729 O O . PRO A 1 92 ? -7.427 1.701 -0.363 1.00 92.19 92 PRO A O 1
ATOM 732 N N . LEU A 1 93 ? -7.196 0.659 -2.324 1.00 93.31 93 LEU A N 1
ATOM 733 C CA . LEU A 1 93 ? -5.778 0.813 -2.602 1.00 93.31 93 LEU A CA 1
ATOM 734 C C . LEU A 1 93 ? -5.592 1.343 -4.028 1.00 93.31 93 LEU A C 1
ATOM 736 O O . LEU A 1 93 ? -6.037 0.753 -5.003 1.00 93.31 93 LEU A O 1
ATOM 740 N N . TYR A 1 94 ? -4.943 2.491 -4.156 1.00 91.00 94 TYR A N 1
ATOM 741 C CA . TYR A 1 94 ? -4.749 3.169 -5.434 1.00 91.00 94 TYR A CA 1
ATOM 742 C C . TYR A 1 94 ? -3.302 2.983 -5.889 1.00 91.00 94 TYR A C 1
ATOM 744 O O . TYR A 1 94 ? -2.369 3.322 -5.153 1.00 91.00 94 TYR A O 1
ATOM 752 N N . GLY A 1 95 ? -3.107 2.438 -7.089 1.00 91.44 95 GLY A N 1
ATOM 753 C CA . GLY A 1 95 ? -1.790 2.316 -7.713 1.00 91.44 95 GLY A CA 1
ATOM 754 C C . GLY A 1 95 ? -1.277 3.662 -8.223 1.00 91.44 95 GLY A C 1
ATOM 755 O O . GLY A 1 95 ? -2.053 4.491 -8.690 1.00 91.44 95 GLY A O 1
ATOM 756 N N . ASN A 1 96 ? 0.033 3.890 -8.123 1.00 91.25 96 ASN A N 1
ATOM 757 C CA . ASN A 1 96 ? 0.683 5.088 -8.648 1.00 91.25 96 ASN A CA 1
ATOM 758 C C . ASN A 1 96 ? 2.087 4.772 -9.186 1.00 91.25 96 ASN A C 1
ATOM 760 O O . ASN A 1 96 ? 2.883 4.094 -8.530 1.00 91.25 96 ASN A O 1
ATOM 764 N N . GLY A 1 97 ? 2.430 5.355 -10.332 1.00 91.06 97 GLY A N 1
ATOM 765 C CA . GLY A 1 97 ? 3.781 5.322 -10.888 1.00 91.06 97 GLY A CA 1
ATOM 766 C C . GLY A 1 97 ? 3.797 5.049 -12.386 1.00 91.06 97 GLY A C 1
ATOM 767 O O . GLY A 1 97 ? 3.216 4.074 -12.843 1.00 91.06 97 GLY A O 1
ATOM 768 N N . ASP A 1 98 ? 4.534 5.888 -13.109 1.00 90.75 98 ASP A N 1
ATOM 769 C CA . ASP A 1 98 ? 4.854 5.721 -14.532 1.00 90.75 98 ASP A CA 1
ATOM 770 C C . ASP A 1 98 ? 3.609 5.648 -15.429 1.00 90.75 98 ASP A C 1
ATOM 772 O O . ASP A 1 98 ? 3.526 4.830 -16.336 1.00 90.75 98 ASP A O 1
ATOM 776 N N . ILE A 1 99 ? 2.643 6.523 -15.140 1.00 88.56 99 ILE A N 1
ATOM 777 C CA . ILE A 1 99 ? 1.510 6.840 -16.011 1.00 88.56 99 ILE A CA 1
ATOM 778 C C . ILE A 1 99 ? 1.795 8.217 -16.593 1.00 88.56 99 ILE A C 1
ATOM 780 O O . ILE A 1 99 ? 1.782 9.208 -15.859 1.00 88.56 99 ILE A O 1
ATOM 784 N N . LEU A 1 100 ? 2.129 8.266 -17.879 1.00 89.81 100 LEU A N 1
ATOM 785 C CA . LEU A 1 100 ? 2.505 9.489 -18.589 1.00 89.81 100 LEU A CA 1
ATOM 786 C C . LEU A 1 100 ? 1.540 9.807 -19.737 1.00 89.81 100 LEU A C 1
ATOM 788 O O . LEU A 1 100 ? 1.559 10.919 -20.262 1.00 89.81 100 LEU A O 1
ATOM 792 N N . SER A 1 101 ? 0.692 8.850 -20.098 1.00 90.62 101 SER A N 1
ATOM 793 C CA . SER A 1 101 ? -0.322 8.957 -21.139 1.00 90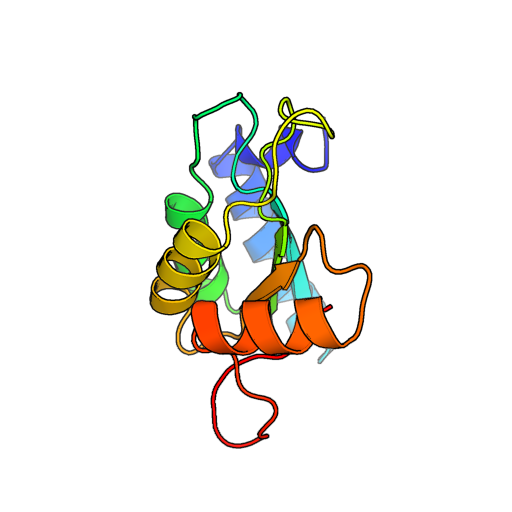.62 101 SER A CA 1
ATOM 794 C C . SER A 1 101 ? -1.650 8.338 -20.693 1.00 90.62 101 SER A C 1
ATOM 796 O O . SER A 1 101 ? -1.742 7.665 -19.660 1.00 90.62 101 SER A O 1
ATOM 798 N N . TYR A 1 102 ? -2.702 8.579 -21.476 1.00 88.38 102 TYR A N 1
ATOM 799 C CA . TYR A 1 102 ? -3.993 7.928 -21.263 1.00 88.38 102 TYR A CA 1
ATOM 800 C C . TYR A 1 102 ? -3.895 6.418 -21.520 1.00 88.38 102 TYR A C 1
ATOM 802 O O . TYR A 1 102 ? -4.484 5.617 -20.796 1.00 88.38 102 TYR A O 1
ATOM 810 N N . GLU A 1 103 ? -3.097 6.027 -22.507 1.00 90.31 103 GLU A N 1
ATOM 811 C CA . GLU A 1 103 ? -2.817 4.644 -22.868 1.00 90.31 103 GLU A CA 1
ATOM 812 C C . GLU A 1 103 ? -2.141 3.904 -21.708 1.00 90.31 103 GLU A C 1
ATOM 814 O O . GLU A 1 103 ? -2.591 2.816 -21.343 1.00 90.31 103 GLU A O 1
ATOM 819 N N . ASP A 1 104 ? -1.151 4.530 -21.055 1.00 88.00 104 ASP A N 1
ATOM 820 C CA . ASP A 1 104 ? -0.523 3.978 -19.849 1.00 88.00 104 ASP A CA 1
ATOM 821 C C . ASP A 1 104 ? -1.571 3.761 -18.755 1.00 88.00 104 ASP A C 1
ATOM 823 O O . ASP A 1 104 ? -1.618 2.702 -18.132 1.00 88.00 104 ASP A O 1
ATOM 827 N N . TYR A 1 105 ? -2.440 4.750 -18.521 1.00 86.88 105 TYR A N 1
ATOM 828 C CA . TYR A 1 105 ? -3.505 4.635 -17.527 1.00 86.88 105 TYR A CA 1
ATOM 829 C C . TYR A 1 105 ? -4.402 3.421 -17.812 1.00 86.88 105 TYR A C 1
ATOM 831 O O . TYR A 1 105 ? -4.632 2.616 -16.907 1.00 86.88 105 TYR A O 1
ATOM 839 N N . VAL A 1 106 ? -4.866 3.250 -19.055 1.00 86.69 106 VAL A N 1
ATOM 840 C CA . VAL A 1 106 ? -5.730 2.125 -19.448 1.00 86.69 106 VAL A CA 1
ATOM 841 C C . VAL A 1 106 ? -5.002 0.791 -19.281 1.00 86.69 106 VAL A C 1
ATOM 843 O O . VAL A 1 106 ? -5.561 -0.151 -18.715 1.00 86.69 106 VAL A O 1
ATOM 846 N N . GLU A 1 107 ? -3.743 0.704 -19.713 1.00 87.50 107 GLU A N 1
ATOM 847 C CA . GLU A 1 107 ? -2.925 -0.502 -19.568 1.00 87.50 107 GLU A CA 1
ATOM 848 C C . GLU A 1 107 ? -2.753 -0.882 -18.091 1.00 87.50 107 GLU A C 1
ATOM 850 O O . GLU A 1 107 ? -3.017 -2.020 -17.693 1.00 87.50 107 GLU A O 1
ATOM 855 N N . LYS A 1 108 ? -2.352 0.077 -17.249 1.00 86.31 108 LYS A N 1
ATOM 856 C CA . LYS A 1 108 ? -2.087 -0.173 -15.827 1.00 86.31 108 LYS A CA 1
ATOM 857 C C . LYS A 1 108 ? -3.357 -0.491 -15.053 1.00 86.31 108 LYS A C 1
ATOM 859 O O . LYS A 1 108 ? -3.329 -1.358 -14.175 1.00 86.31 108 LYS A O 1
ATOM 864 N N . LYS A 1 109 ? -4.475 0.134 -15.417 1.00 80.94 109 LYS A N 1
ATOM 865 C CA . LYS A 1 109 ? -5.807 -0.186 -14.899 1.00 80.94 109 LYS A CA 1
ATOM 866 C C . LYS A 1 109 ? -6.173 -1.647 -15.146 1.00 80.94 109 LYS A C 1
ATOM 868 O O . LYS A 1 109 ? -6.526 -2.353 -14.201 1.00 80.94 109 LYS A O 1
ATOM 873 N N . ASN A 1 110 ? -5.989 -2.119 -16.377 1.00 80.75 110 ASN A N 1
ATOM 874 C CA . ASN A 1 110 ? -6.290 -3.499 -16.753 1.00 80.75 110 ASN A CA 1
ATOM 875 C C . ASN A 1 110 ? -5.353 -4.509 -16.067 1.00 80.75 110 ASN A C 1
ATOM 877 O O . ASN A 1 110 ? -5.815 -5.519 -15.547 1.00 80.75 110 ASN A O 1
ATOM 881 N N . LEU A 1 111 ? -4.046 -4.226 -16.003 1.00 77.25 111 LEU A N 1
ATOM 882 C CA . LEU A 1 111 ? -3.048 -5.128 -15.401 1.00 77.25 111 LEU A CA 1
ATOM 883 C C . LEU A 1 111 ? -3.228 -5.336 -13.894 1.00 77.25 111 LEU A C 1
ATOM 885 O O . LEU A 1 111 ? -2.902 -6.400 -13.363 1.00 77.25 111 LEU A O 1
ATOM 889 N N . SER A 1 112 ? -3.699 -4.305 -13.195 1.00 65.62 112 SER A N 1
ATOM 890 C CA . SER A 1 112 ? -3.826 -4.326 -11.739 1.00 65.62 112 SER A CA 1
ATOM 891 C C . SER A 1 112 ? -5.211 -4.749 -11.235 1.00 65.62 112 SER A C 1
ATOM 893 O O . SER A 1 112 ? -5.404 -4.804 -10.020 1.00 65.62 112 SER A O 1
ATOM 895 N N . ASN A 1 113 ? -6.143 -5.108 -12.136 1.00 62.44 113 ASN A N 1
ATOM 896 C CA . ASN A 1 113 ? -7.567 -5.320 -11.832 1.00 62.44 113 ASN A CA 1
ATOM 897 C C . ASN A 1 113 ? -8.190 -4.122 -11.082 1.00 62.44 113 ASN A C 1
ATOM 899 O O . ASN A 1 113 ? -8.926 -4.284 -10.110 1.00 62.44 113 ASN A O 1
ATOM 903 N N . VAL A 1 114 ? -7.867 -2.903 -11.517 1.00 55.56 114 VAL A N 1
ATOM 904 C CA . VAL A 1 114 ? -8.349 -1.642 -10.932 1.00 55.56 114 VAL A CA 1
ATOM 905 C C . VAL A 1 114 ? -9.535 -1.137 -11.775 1.00 55.56 114 VAL A C 1
ATOM 907 O O . VAL A 1 114 ? -9.456 -1.149 -12.999 1.00 55.56 114 VAL A O 1
ATOM 910 N N . SER A 1 115 ? -10.669 -0.742 -11.180 1.00 43.94 115 SER A N 1
ATOM 911 C CA . SER A 1 115 ? -11.923 -0.426 -11.897 1.00 43.94 115 SER A CA 1
ATOM 912 C C . SER A 1 115 ? -12.566 0.909 -11.472 1.00 43.94 115 SER A C 1
ATOM 914 O O . SER A 1 115 ? -12.638 1.265 -10.305 1.00 43.94 115 SER A O 1
ATOM 916 N N . ASP A 1 116 ? -13.144 1.663 -12.409 1.00 45.38 116 ASP A N 1
ATOM 917 C CA . ASP A 1 116 ? -13.666 3.010 -12.100 1.00 45.38 116 ASP A CA 1
ATOM 918 C C . ASP A 1 116 ? -15.055 3.043 -11.421 1.00 45.38 116 ASP A C 1
ATOM 920 O O . ASP A 1 116 ? -15.600 4.128 -11.198 1.00 45.38 116 ASP A O 1
ATOM 924 N N . THR A 1 117 ? -15.674 1.902 -11.089 1.00 38.34 117 THR A N 1
ATOM 925 C CA . THR A 1 117 ? -17.088 1.881 -10.665 1.00 38.34 117 THR A CA 1
ATOM 926 C C . THR A 1 117 ? -17.312 2.006 -9.148 1.00 38.34 117 THR A C 1
ATOM 928 O O . THR A 1 117 ? -16.564 1.424 -8.363 1.00 38.34 117 THR A O 1
ATOM 931 N N . PRO A 1 118 ? -18.381 2.704 -8.695 1.00 38.84 118 PRO A N 1
ATOM 932 C CA . PRO A 1 118 ? -18.658 2.936 -7.269 1.00 38.84 118 PRO A CA 1
ATOM 933 C C . PRO A 1 118 ? -19.024 1.682 -6.457 1.00 38.84 118 PRO A C 1
ATOM 935 O O . PRO A 1 118 ? -19.065 1.752 -5.233 1.00 38.84 118 PRO A O 1
ATOM 938 N N . SER A 1 119 ? -19.315 0.557 -7.116 1.00 37.91 119 SER A N 1
ATOM 939 C CA . SER A 1 119 ? -19.804 -0.682 -6.495 1.00 37.91 119 SER A CA 1
ATOM 940 C C . SER A 1 119 ? -18.722 -1.733 -6.217 1.00 37.91 119 SER A C 1
ATOM 942 O O . SER A 1 119 ? -19.046 -2.828 -5.771 1.00 37.91 119 SER A O 1
ATOM 944 N N . GLY A 1 120 ? -17.446 -1.413 -6.435 1.00 39.81 120 GLY A N 1
ATOM 945 C CA . GLY A 1 120 ? -16.338 -2.294 -6.075 1.00 39.81 120 GLY A CA 1
ATOM 946 C C . GLY A 1 120 ? -15.084 -2.002 -6.888 1.00 39.81 120 GLY A C 1
ATOM 947 O O . GLY A 1 120 ? -15.100 -2.133 -8.103 1.00 39.81 120 GLY A O 1
ATOM 948 N N . GLY A 1 121 ? -14.007 -1.632 -6.192 1.00 40.16 121 GLY A N 1
ATOM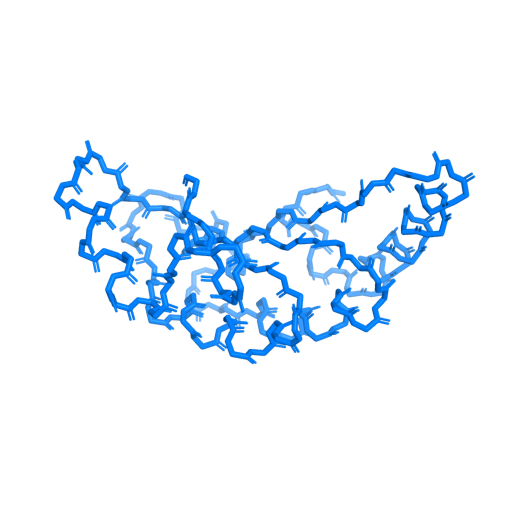 949 C CA . GLY A 1 121 ? -12.631 -1.783 -6.668 1.00 40.16 121 GLY A CA 1
ATOM 950 C C . GLY A 1 121 ? -11.994 -0.624 -7.448 1.00 40.16 121 GLY A C 1
ATOM 951 O O . GLY A 1 121 ? -11.866 -0.740 -8.653 1.00 40.16 121 GLY A O 1
ATOM 952 N N . TYR A 1 122 ? -11.443 0.354 -6.706 1.00 50.31 122 TYR A N 1
ATOM 953 C CA . TYR A 1 122 ? -10.195 1.131 -6.947 1.00 50.31 122 TYR A CA 1
ATOM 954 C C . TYR A 1 122 ? -10.069 2.137 -8.111 1.00 50.31 122 TYR A C 1
ATOM 956 O O . TYR A 1 122 ? -10.272 1.810 -9.265 1.00 50.31 122 TYR A O 1
ATOM 964 N N . ARG A 1 123 ? -9.538 3.342 -7.830 1.00 50.84 123 ARG A N 1
ATOM 965 C CA . ARG A 1 123 ? -9.185 4.363 -8.842 1.00 50.84 123 ARG A CA 1
ATOM 966 C C . ARG A 1 123 ? -7.660 4.554 -8.901 1.00 50.84 123 ARG A C 1
ATOM 968 O O . ARG A 1 123 ? -6.961 4.282 -7.931 1.00 50.84 123 ARG A O 1
ATOM 975 N N . ILE A 1 124 ? -7.125 4.992 -10.035 1.00 53.41 124 ILE A N 1
ATOM 976 C CA . ILE A 1 124 ? -5.697 5.322 -10.209 1.00 53.41 124 ILE A CA 1
ATOM 977 C C . ILE A 1 124 ? -5.493 6.821 -9.944 1.00 53.41 124 ILE A C 1
ATOM 979 O O . ILE A 1 124 ? -6.367 7.616 -10.288 1.00 53.41 124 ILE A O 1
ATOM 983 N N . LEU A 1 125 ? -4.361 7.196 -9.330 1.00 50.59 125 LEU A N 1
ATOM 984 C CA . LEU A 1 125 ? -3.908 8.592 -9.179 1.00 50.59 125 LEU A CA 1
ATOM 985 C C . LEU A 1 125 ? -2.703 8.901 -10.062 1.00 50.59 125 LEU A C 1
ATOM 987 O O . LEU A 1 125 ? -1.700 8.145 -9.963 1.00 50.59 125 LEU A O 1
#

Secondary structure (DSSP, 8-state):
--THHHHT-HHHHHHHHHHHHHHHHHTT---EEEEESBSSTT-B-GGGTHHHHHHTT-SEEEEESS-STTTTTS---HHHHHHHHHHHTTS-EEEES---SHHHHHHHHHHTT----TTS-----

Radius of gyration: 14.38 Å; chains: 1; bounding box: 36×23×40 Å

pLDDT: mean 85.85, std 15.5, range [37.91, 98.0]

Foldseek 3Di:
DDALVCVVVVVSVLVVLLVVQVVCVVVVHAAEEEHEQHADPPDGDVLVCLLSSLVSRHQEYEYEQHHNHCPPVDFRDLVVQLVSCVSNPPHEYEYDTDCPDPVSLVVSCVNSVADDDPPGHYDYD

Sequence (125 aa):
GAGSGLMNRKKKFQTMVKTMTSYMGSLGKPFTVKMRTGIKIDKNFAHTLIPFCRDSGVSMVTLHGRTKDQRYIKFANWDYIRDCNQLAEPMPLYGNGDILSYEDYVEKKNLSNVSDTPSGGYRIL

InterPro domains:
  IPR035587 DUS-like, FMN-binding domain [PF01207] (1-105)
  IPR035587 DUS-like, FMN-binding domain [cd02801] (1-114)

Organism: NCBI:txid39272